Protein AF-A0A7U7G5N1-F1 (afdb_monomer_lite)

Foldseek 3Di:
DQQWDWDADPPQKTWTARPVVCWTWFQDPVVRDTDTHNDDDPRRIDRDADPLLVLLQVQFADQQFKWKAWPVVRDTFSGKDDDDPVVDDPQWIDRVPFIARNSVCSVQSSVSSPDDAQDWDWGWTHGPPPPDIIIMIMHTHDDDDD

Organism: NCBI:txid1510841

Secondary structure (DSSP, 8-state):
-PPEEEEE-GGG-EEEEETTTTEEEEEETTTTEEEEESS--GGGEE----HHHHHHHHHHHSTTTEEEEETTTTEE---EEEPPGGG--TTEEEETTEEEESGGGHHHHHHHHTPPTT-EEEEEEEBSSTT-EEEEEEEE-S----

Sequence (146 aa):
MPPFRICPQDGGLVALHNEKTGHYLSINPSNNKTAFSPVIADWELFCPLQYDVYVGLLVVTDPGMAEIFCENDEREVSGLYFLGPGDNKPFVASFDRKRIGFLENLSTFARIGRLKKGETAKFLFKGFISGKEYTMRITRLKEIAF

pLDDT: mean 89.13, std 8.74, range [54.81, 98.0]

Structure (mmCIF, N/CA/C/O backbone):
data_AF-A0A7U7G5N1-F1
#
_entry.id   AF-A0A7U7G5N1-F1
#
loop_
_atom_site.group_PDB
_atom_site.id
_atom_site.type_symbol
_atom_site.label_atom_id
_atom_site.label_alt_id
_atom_site.label_comp_id
_atom_site.label_asym_id
_atom_site.label_entity_id
_atom_site.label_seq_id
_atom_site.pdbx_PDB_ins_code
_atom_site.Cartn_x
_atom_site.Cartn_y
_atom_site.Cartn_z
_atom_site.occupancy
_atom_site.B_iso_or_equiv
_atom_site.auth_seq_id
_atom_site.auth_comp_id
_atom_site.auth_asym_id
_atom_site.auth_atom_id
_atom_site.pdbx_PDB_model_num
ATOM 1 N N . MET A 1 1 ? -3.110 2.382 -27.244 1.00 54.81 1 MET A N 1
ATOM 2 C CA . MET A 1 1 ? -1.774 2.125 -26.657 1.00 54.81 1 MET A CA 1
ATOM 3 C C . MET A 1 1 ? -1.130 0.958 -27.387 1.00 54.81 1 MET A C 1
ATOM 5 O O . MET A 1 1 ? -1.876 0.063 -27.776 1.00 54.81 1 MET A O 1
ATOM 9 N N . PRO A 1 2 ? 0.195 0.958 -27.624 1.00 55.97 2 PRO A N 1
ATOM 10 C CA . PRO A 1 2 ? 0.875 -0.250 -28.086 1.00 55.97 2 PRO A CA 1
ATOM 11 C C . PRO A 1 2 ? 0.639 -1.387 -27.075 1.00 55.97 2 PRO A C 1
ATOM 13 O O . PRO A 1 2 ? 0.514 -1.099 -25.882 1.00 55.97 2 PRO A O 1
ATOM 16 N N . PRO A 1 3 ? 0.532 -2.650 -27.522 1.00 80.38 3 PRO A N 1
ATOM 17 C CA . PRO A 1 3 ? 0.438 -3.766 -26.595 1.00 80.38 3 PRO A CA 1
ATOM 18 C C . PRO A 1 3 ? 1.741 -3.836 -25.793 1.00 80.38 3 PRO A C 1
ATOM 20 O O . PRO A 1 3 ? 2.826 -3.915 -26.367 1.00 80.38 3 PRO A O 1
ATOM 23 N N . PHE A 1 4 ? 1.626 -3.741 -24.471 1.00 88.56 4 PHE A N 1
ATOM 24 C CA . PHE A 1 4 ? 2.738 -3.988 -23.565 1.00 88.56 4 PHE A CA 1
ATOM 25 C C . PHE A 1 4 ? 2.760 -5.464 -23.204 1.00 88.56 4 PHE A C 1
ATOM 27 O O . PHE A 1 4 ? 1.733 -6.022 -22.809 1.00 88.56 4 PHE A O 1
ATOM 34 N N . ARG A 1 5 ? 3.937 -6.078 -23.281 1.00 92.81 5 ARG A N 1
ATOM 35 C CA . ARG A 1 5 ? 4.179 -7.374 -22.662 1.00 92.81 5 ARG A CA 1
ATOM 36 C C . ARG A 1 5 ? 4.546 -7.159 -21.198 1.00 92.81 5 ARG A C 1
ATOM 38 O O . ARG A 1 5 ? 5.423 -6.360 -20.879 1.00 92.81 5 ARG A O 1
ATOM 45 N N . ILE A 1 6 ? 3.872 -7.883 -20.311 1.00 93.62 6 ILE A N 1
ATOM 46 C CA . ILE A 1 6 ? 4.205 -7.920 -18.886 1.00 93.62 6 ILE A CA 1
ATOM 47 C C . ILE A 1 6 ? 5.350 -8.918 -18.710 1.00 93.62 6 ILE A C 1
ATOM 49 O O . ILE A 1 6 ? 5.194 -10.106 -19.002 1.00 93.62 6 ILE A O 1
ATOM 53 N N . CYS A 1 7 ? 6.500 -8.432 -18.255 1.00 93.31 7 CYS A N 1
ATOM 54 C CA . CYS A 1 7 ? 7.699 -9.231 -18.033 1.00 93.31 7 CYS A CA 1
ATOM 55 C C . CYS A 1 7 ? 7.901 -9.429 -16.524 1.00 93.31 7 CYS A C 1
ATOM 57 O O . CYS A 1 7 ? 8.230 -8.452 -15.850 1.00 93.31 7 CYS A O 1
ATOM 59 N N . PRO A 1 8 ? 7.721 -10.647 -15.980 1.00 92.94 8 PRO A N 1
ATOM 60 C CA . PRO A 1 8 ? 7.977 -10.932 -14.569 1.00 92.94 8 PRO A CA 1
ATOM 61 C C . PRO A 1 8 ? 9.421 -10.618 -14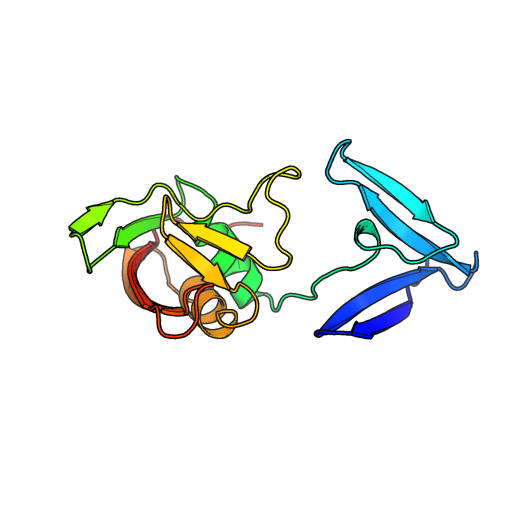.177 1.00 92.94 8 PRO A C 1
ATOM 63 O O . PRO A 1 8 ? 10.334 -10.850 -14.967 1.00 92.94 8 PRO A O 1
ATOM 66 N N . GLN A 1 9 ? 9.602 -10.100 -12.969 1.00 91.75 9 GLN A N 1
ATOM 67 C CA . GLN A 1 9 ? 10.884 -9.770 -12.348 1.00 91.75 9 GLN A CA 1
ATOM 68 C C . GLN A 1 9 ? 10.916 -10.340 -10.921 1.00 91.75 9 GLN A C 1
ATOM 70 O O . GLN A 1 9 ? 9.929 -10.904 -10.433 1.00 91.75 9 GLN A O 1
ATOM 75 N N . ASP A 1 10 ? 12.051 -10.196 -10.243 1.00 85.12 10 ASP A N 1
ATOM 76 C CA . ASP A 1 10 ? 12.214 -10.683 -8.875 1.00 85.12 10 ASP A CA 1
ATOM 77 C C . ASP A 1 10 ? 11.235 -10.013 -7.894 1.00 85.12 10 ASP A C 1
ATOM 79 O O . ASP A 1 10 ? 10.761 -8.892 -8.093 1.00 85.12 10 ASP A O 1
ATOM 83 N N . GLY A 1 11 ? 10.893 -10.728 -6.818 1.00 80.50 11 GLY A N 1
ATOM 84 C CA . GLY A 1 11 ? 10.025 -10.199 -5.757 1.00 80.50 11 GLY A CA 1
ATOM 85 C C . GLY A 1 11 ? 8.564 -9.966 -6.165 1.00 80.50 11 GLY A C 1
ATOM 86 O O . GLY A 1 11 ? 7.844 -9.267 -5.457 1.00 80.50 11 GLY A O 1
ATOM 87 N N . GLY A 1 12 ? 8.114 -10.536 -7.289 1.00 83.25 12 GLY A N 1
ATOM 88 C CA . GLY A 1 12 ? 6.745 -10.361 -7.793 1.00 83.25 12 GLY A CA 1
ATOM 89 C C . GLY A 1 12 ? 6.515 -9.033 -8.518 1.00 83.25 12 GLY A C 1
ATOM 90 O O . GLY A 1 12 ? 5.367 -8.673 -8.781 1.00 83.25 12 GLY A O 1
ATOM 91 N N . LEU A 1 13 ? 7.588 -8.307 -8.839 1.00 89.94 13 LEU A N 1
ATOM 92 C CA . LEU A 1 13 ? 7.539 -7.113 -9.672 1.00 89.94 13 LEU A CA 1
ATOM 93 C C . LEU A 1 13 ? 7.388 -7.478 -11.149 1.00 89.94 13 LEU A C 1
ATOM 95 O O . LEU A 1 13 ? 7.659 -8.603 -11.575 1.00 89.94 13 LEU A O 1
ATOM 99 N N . VAL A 1 14 ? 6.973 -6.502 -11.947 1.00 93.25 14 VAL A N 1
ATOM 100 C CA . VAL A 1 14 ? 6.883 -6.638 -13.399 1.00 93.25 14 VAL A CA 1
ATOM 101 C C . VAL A 1 14 ? 7.465 -5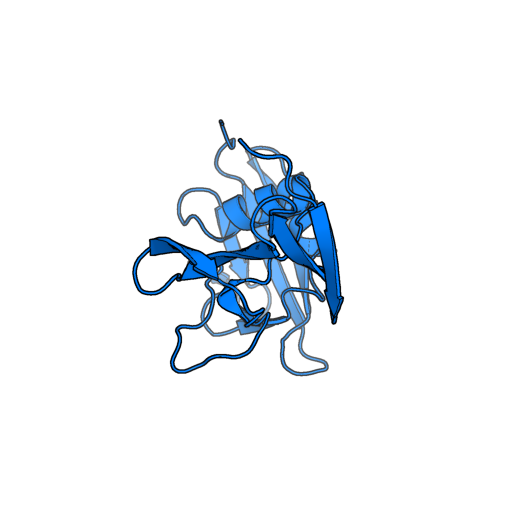.416 -14.093 1.00 93.25 14 VAL A C 1
ATOM 103 O O . VAL A 1 14 ? 7.309 -4.296 -13.618 1.00 93.25 14 VAL A O 1
ATOM 106 N N . ALA A 1 15 ? 8.083 -5.626 -15.249 1.00 94.38 15 ALA A N 1
ATOM 107 C CA . ALA A 1 15 ? 8.410 -4.561 -16.188 1.00 94.38 15 ALA A CA 1
ATOM 108 C C . ALA A 1 15 ? 7.396 -4.568 -17.342 1.00 94.38 15 ALA A C 1
ATOM 110 O O . ALA A 1 15 ? 6.903 -5.627 -17.745 1.00 94.38 15 ALA A O 1
ATOM 111 N N . LEU A 1 16 ? 7.082 -3.394 -17.888 1.00 93.94 16 LEU A N 1
ATOM 112 C CA . LEU A 1 16 ? 6.166 -3.256 -19.024 1.00 93.94 16 LEU A CA 1
ATOM 113 C C . LEU A 1 16 ? 6.969 -3.015 -20.301 1.00 93.94 16 LEU A C 1
ATOM 115 O O . LEU A 1 16 ? 7.475 -1.916 -20.523 1.00 93.94 16 LEU A O 1
ATOM 119 N N . HIS A 1 17 ? 7.103 -4.048 -21.133 1.00 94.12 17 HIS A N 1
ATOM 120 C CA . HIS A 1 17 ? 7.942 -4.039 -22.330 1.00 94.12 17 HIS A CA 1
ATOM 121 C C . HIS A 1 17 ? 7.142 -3.685 -23.584 1.00 94.12 17 HIS A C 1
ATOM 123 O O . HIS A 1 17 ? 6.112 -4.290 -23.882 1.00 94.12 17 HIS A O 1
ATOM 129 N N . ASN A 1 18 ? 7.621 -2.696 -24.330 1.00 92.50 18 ASN A N 1
ATOM 130 C CA . ASN A 1 18 ? 7.120 -2.350 -25.648 1.00 92.50 18 ASN A CA 1
ATOM 131 C C . ASN A 1 18 ? 7.854 -3.187 -26.698 1.00 92.50 18 ASN A C 1
ATOM 133 O O . ASN A 1 18 ? 8.977 -2.868 -27.091 1.00 92.50 18 ASN A O 1
ATOM 137 N N . GLU A 1 19 ? 7.190 -4.224 -27.201 1.00 89.56 19 GLU A N 1
ATOM 138 C CA . GLU A 1 19 ? 7.779 -5.165 -28.159 1.00 89.56 19 GLU A CA 1
ATOM 139 C C . GLU A 1 19 ? 8.169 -4.510 -29.495 1.00 89.56 19 GLU A C 1
ATOM 141 O O . GLU A 1 19 ? 9.050 -5.010 -30.187 1.00 89.56 19 GLU A O 1
ATOM 146 N N . LYS A 1 20 ? 7.564 -3.366 -29.856 1.00 89.44 20 LYS A N 1
ATOM 147 C CA . LYS A 1 20 ? 7.894 -2.657 -31.104 1.00 89.44 20 LYS A CA 1
ATOM 148 C C . LYS A 1 20 ? 9.226 -1.922 -31.032 1.00 89.44 20 LYS A C 1
ATOM 150 O O . LYS A 1 20 ? 9.914 -1.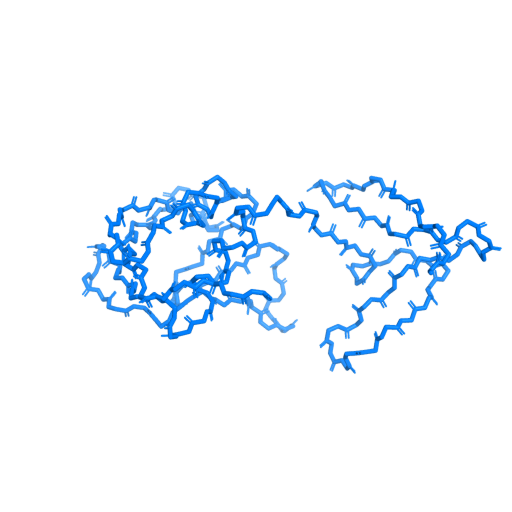822 -32.041 1.00 89.44 20 LYS A O 1
ATOM 155 N N . THR A 1 21 ? 9.548 -1.347 -29.875 1.00 90.44 21 THR A N 1
ATOM 156 C CA . THR A 1 21 ? 10.760 -0.528 -29.696 1.00 90.44 21 THR A CA 1
ATOM 157 C C . THR A 1 21 ? 11.843 -1.247 -28.906 1.00 90.44 21 THR A C 1
ATOM 159 O O . THR A 1 21 ? 12.971 -0.774 -28.863 1.00 90.44 21 THR A O 1
ATOM 162 N N . GLY A 1 22 ? 11.508 -2.352 -28.241 1.00 90.75 22 GLY A N 1
ATOM 163 C CA . GLY A 1 22 ? 12.402 -3.033 -27.314 1.00 90.75 22 GLY A CA 1
ATOM 164 C C . GLY A 1 22 ? 12.577 -2.311 -25.972 1.00 90.75 22 GLY A C 1
ATOM 165 O O . GLY A 1 22 ? 13.382 -2.759 -25.164 1.00 90.75 22 GLY A O 1
ATOM 166 N N . HIS A 1 23 ? 11.844 -1.221 -25.717 1.00 93.69 23 HIS A N 1
ATOM 167 C CA . HIS A 1 23 ? 12.000 -0.390 -24.515 1.00 93.69 23 HIS A CA 1
ATOM 168 C C . HIS A 1 23 ? 10.973 -0.723 -23.427 1.00 93.69 23 HIS A C 1
ATOM 170 O O . HIS A 1 23 ? 9.893 -1.232 -23.714 1.00 93.69 23 HIS A O 1
ATOM 176 N N . TYR A 1 24 ? 11.275 -0.356 -22.187 1.00 93.19 24 TYR A N 1
ATOM 177 C CA . TYR A 1 24 ? 10.416 -0.518 -21.016 1.00 93.19 24 TYR A CA 1
ATOM 178 C C . TYR A 1 24 ? 9.753 0.801 -20.623 1.00 93.19 24 TYR A C 1
ATOM 180 O O . TYR A 1 24 ? 10.342 1.869 -20.801 1.00 93.19 24 TYR A O 1
ATOM 188 N N . LEU A 1 25 ? 8.529 0.736 -20.092 1.00 92.19 25 LEU A N 1
ATOM 189 C CA . LEU A 1 25 ? 7.884 1.893 -19.474 1.00 92.19 25 LEU A CA 1
ATOM 190 C C . LEU A 1 25 ? 8.671 2.315 -18.230 1.00 92.19 25 LEU A C 1
ATOM 192 O O . LEU A 1 25 ? 8.899 1.499 -17.343 1.00 92.19 25 LEU A O 1
ATOM 196 N N . SER A 1 26 ? 9.026 3.592 -18.164 1.00 89.50 26 SER A N 1
ATOM 197 C CA . SER A 1 26 ? 9.722 4.215 -17.041 1.00 89.50 26 SER A CA 1
ATOM 198 C C . SER A 1 26 ? 8.838 5.293 -16.440 1.00 89.50 26 SER A C 1
ATOM 200 O O . SER A 1 26 ? 8.371 6.174 -17.170 1.00 89.50 26 SER A O 1
ATOM 202 N N . ILE A 1 27 ? 8.607 5.242 -15.129 1.00 84.75 27 ILE A N 1
ATOM 203 C CA . ILE A 1 27 ? 7.922 6.313 -14.402 1.00 84.75 27 ILE A CA 1
ATOM 204 C C . ILE A 1 27 ? 8.873 6.819 -13.331 1.00 84.75 27 ILE A C 1
ATOM 206 O O . ILE A 1 27 ? 9.102 6.155 -12.325 1.00 84.75 27 ILE A O 1
ATOM 210 N N . ASN A 1 28 ? 9.415 8.020 -13.535 1.00 77.44 28 ASN A N 1
ATOM 211 C CA . ASN A 1 28 ? 10.280 8.638 -12.542 1.00 77.44 28 ASN A CA 1
ATOM 212 C C . ASN A 1 28 ? 9.432 9.419 -11.518 1.00 77.44 28 ASN A C 1
ATOM 214 O O . ASN A 1 28 ? 8.905 10.489 -11.850 1.00 77.44 28 ASN A O 1
ATOM 218 N N . PRO A 1 29 ? 9.333 8.952 -10.260 1.00 69.69 29 PRO A N 1
ATOM 219 C CA . PRO A 1 29 ? 8.493 9.592 -9.252 1.00 69.69 29 PRO A CA 1
ATOM 220 C C . PRO A 1 29 ? 9.010 10.976 -8.827 1.00 69.69 29 PRO A C 1
ATOM 222 O O . PRO A 1 29 ? 8.237 11.776 -8.313 1.00 69.69 29 PRO A O 1
ATOM 225 N N . SER A 1 30 ? 10.289 11.300 -9.061 1.00 71.25 30 SER A N 1
ATOM 226 C CA . SER A 1 30 ? 10.867 12.597 -8.667 1.00 71.25 30 SER A CA 1
ATOM 227 C C . SER A 1 30 ? 10.429 13.770 -9.547 1.00 71.25 30 SER A C 1
ATOM 229 O O . SER A 1 30 ? 10.477 14.917 -9.113 1.00 71.25 30 SER A O 1
ATOM 231 N N . ASN A 1 31 ? 10.024 13.505 -10.790 1.00 74.88 31 ASN A N 1
ATOM 232 C CA . ASN A 1 31 ? 9.663 14.545 -11.757 1.00 74.88 31 ASN A CA 1
ATOM 233 C C . ASN A 1 31 ? 8.383 14.230 -12.544 1.00 74.88 31 ASN A C 1
ATOM 235 O O . ASN A 1 31 ? 8.042 14.965 -13.471 1.00 74.88 31 ASN A O 1
ATOM 239 N N . ASN A 1 32 ? 7.700 13.139 -12.186 1.00 71.00 32 ASN A N 1
ATOM 240 C CA . ASN A 1 32 ? 6.473 12.649 -12.802 1.00 71.00 32 ASN A CA 1
ATOM 241 C C . ASN A 1 32 ? 6.562 12.472 -14.332 1.00 71.00 32 ASN A C 1
ATOM 243 O O . ASN A 1 32 ? 5.552 12.525 -15.036 1.00 71.00 32 ASN A O 1
ATOM 247 N N . LYS A 1 33 ? 7.773 12.287 -14.878 1.00 79.31 33 LYS A N 1
ATOM 248 C CA . LYS A 1 33 ? 7.958 12.010 -16.303 1.00 79.31 33 LYS A CA 1
ATOM 249 C C . LYS A 1 33 ? 7.765 10.526 -16.554 1.00 79.31 33 LYS A C 1
ATOM 251 O O . LYS A 1 33 ? 8.437 9.687 -15.958 1.00 79.31 33 LYS A O 1
ATOM 256 N N . THR A 1 34 ? 6.872 10.235 -17.492 1.00 83.38 34 THR A N 1
ATOM 257 C CA . THR A 1 34 ? 6.736 8.908 -18.087 1.00 83.38 34 THR A CA 1
ATOM 258 C C . THR A 1 34 ? 7.557 8.871 -19.372 1.00 83.38 34 THR A C 1
ATOM 260 O O . THR A 1 34 ? 7.359 9.707 -20.255 1.00 83.38 34 THR A O 1
ATOM 263 N N . ALA A 1 35 ? 8.495 7.935 -19.469 1.00 88.12 35 ALA A N 1
ATOM 264 C CA . ALA A 1 35 ? 9.393 7.781 -20.609 1.00 88.12 35 ALA A CA 1
ATOM 265 C C . ALA A 1 35 ? 9.534 6.304 -21.004 1.00 88.12 35 ALA A C 1
ATOM 267 O O . ALA A 1 35 ? 8.931 5.418 -20.398 1.00 88.12 35 ALA A O 1
ATOM 268 N N . PHE A 1 36 ? 10.341 6.048 -22.035 1.00 89.25 36 PHE A N 1
ATOM 269 C CA . PHE A 1 36 ? 10.735 4.702 -22.433 1.00 89.25 36 PHE A CA 1
ATOM 270 C C . PHE A 1 36 ? 12.239 4.535 -22.261 1.00 89.25 36 PHE A C 1
ATOM 272 O O . PHE A 1 36 ? 13.007 5.337 -22.792 1.00 89.25 36 PHE A O 1
ATOM 279 N N . SER A 1 37 ? 12.642 3.496 -21.536 1.00 88.31 37 SER A N 1
ATOM 280 C CA . SER A 1 37 ? 14.043 3.190 -21.248 1.00 88.31 37 SER A CA 1
ATOM 281 C C . SER A 1 37 ? 14.483 1.920 -21.984 1.00 88.31 37 SER A C 1
ATOM 283 O O . SER A 1 37 ? 13.728 0.947 -22.012 1.00 88.31 37 SER A O 1
ATOM 285 N N . PRO A 1 38 ? 15.693 1.873 -22.567 1.00 90.25 38 PRO A N 1
ATOM 286 C CA . PRO A 1 38 ? 16.244 0.640 -23.125 1.00 90.25 38 PRO A CA 1
ATOM 287 C C . PRO A 1 38 ? 16.714 -0.352 -22.043 1.00 90.25 38 PRO A C 1
ATOM 289 O O . PRO A 1 38 ? 17.045 -1.489 -22.367 1.00 90.25 38 PRO A O 1
ATOM 292 N N . VAL A 1 39 ? 16.753 0.061 -20.771 1.00 87.81 39 VAL A N 1
ATOM 293 C CA . VAL A 1 39 ? 17.222 -0.741 -19.630 1.00 87.81 39 VAL A CA 1
ATOM 294 C C . VAL A 1 39 ? 16.169 -0.803 -18.524 1.00 87.81 39 VAL A C 1
ATOM 296 O O . VAL A 1 39 ? 15.350 0.107 -18.400 1.00 87.81 39 VAL A O 1
ATOM 299 N N . ILE A 1 40 ? 16.219 -1.861 -17.713 1.00 84.56 40 ILE A N 1
ATOM 300 C CA . ILE A 1 40 ? 15.407 -2.000 -16.500 1.00 84.56 40 ILE A CA 1
ATOM 301 C C . ILE A 1 40 ? 16.236 -1.513 -15.308 1.00 84.56 40 ILE A C 1
ATOM 303 O O . ILE A 1 40 ? 17.273 -2.102 -14.998 1.00 84.56 40 ILE A O 1
ATOM 307 N N . ALA A 1 41 ? 15.772 -0.461 -14.643 1.00 81.56 41 ALA A N 1
ATOM 308 C CA . ALA A 1 41 ? 16.163 -0.073 -13.294 1.00 81.56 41 ALA A CA 1
ATOM 309 C C . ALA A 1 41 ? 14.909 -0.041 -12.396 1.00 81.56 41 ALA A C 1
ATOM 311 O O . ALA A 1 41 ? 13.806 -0.377 -12.831 1.00 81.56 41 ALA A O 1
ATOM 312 N N . ASP A 1 42 ? 15.062 0.352 -11.130 1.00 78.69 42 ASP A N 1
ATOM 313 C CA . ASP A 1 42 ? 13.985 0.266 -10.133 1.00 78.69 42 ASP A CA 1
ATOM 314 C C . ASP A 1 42 ? 12.709 1.046 -10.518 1.00 78.69 42 ASP A C 1
ATOM 316 O O . ASP A 1 42 ? 11.606 0.630 -10.178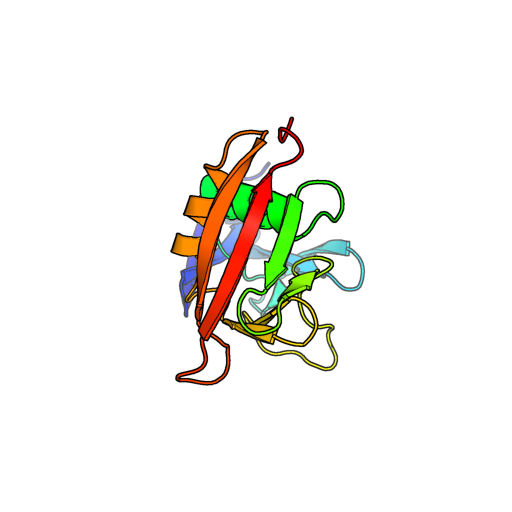 1.00 78.69 42 ASP A O 1
ATOM 320 N N . TRP A 1 43 ? 12.826 2.152 -11.263 1.00 79.81 43 TRP A N 1
ATOM 321 C CA . TRP A 1 43 ? 11.696 2.986 -11.726 1.00 79.81 43 TRP A CA 1
ATOM 322 C C . TRP A 1 43 ? 10.986 2.455 -12.987 1.00 79.81 43 TRP A C 1
ATOM 324 O O . TRP A 1 43 ? 9.983 3.026 -13.424 1.00 79.81 43 TRP A O 1
ATOM 334 N N . GLU A 1 44 ? 11.479 1.362 -13.571 1.00 88.44 44 GLU A N 1
ATOM 335 C CA . GLU A 1 44 ? 10.801 0.586 -14.619 1.00 88.44 44 GLU A CA 1
ATOM 336 C C . GLU A 1 44 ? 10.096 -0.660 -14.051 1.00 88.44 44 GLU A C 1
ATOM 338 O O . GLU A 1 44 ? 9.469 -1.420 -14.798 1.00 88.44 44 GLU A O 1
ATOM 343 N N . LEU A 1 45 ? 10.202 -0.880 -12.737 1.00 89.06 45 LEU A N 1
ATOM 344 C CA . LEU A 1 45 ? 9.585 -1.994 -12.034 1.00 89.06 45 LEU A CA 1
ATOM 345 C C . LEU A 1 45 ? 8.284 -1.559 -11.363 1.00 89.06 45 LEU A C 1
ATOM 347 O O . LEU A 1 45 ? 8.225 -0.606 -10.589 1.00 89.06 45 LEU A O 1
ATOM 351 N N . PHE A 1 46 ? 7.228 -2.318 -11.624 1.00 88.12 46 PHE A N 1
ATOM 352 C CA . PHE A 1 46 ? 5.895 -2.080 -11.094 1.00 88.12 46 PHE A CA 1
ATOM 353 C C . PHE A 1 46 ? 5.488 -3.226 -10.181 1.00 88.12 46 PHE A C 1
ATOM 355 O O . PHE A 1 46 ? 5.733 -4.394 -10.479 1.00 88.12 46 PHE A O 1
ATOM 362 N N . CYS A 1 47 ? 4.819 -2.895 -9.080 1.00 87.62 47 CYS A N 1
ATOM 363 C CA . CYS A 1 47 ? 4.172 -3.885 -8.234 1.00 87.62 47 CYS A CA 1
ATOM 364 C C . CYS A 1 47 ? 2.728 -4.074 -8.727 1.00 87.62 47 CYS A C 1
ATOM 366 O O . CYS A 1 47 ? 1.917 -3.158 -8.565 1.00 87.62 47 CYS A O 1
ATOM 368 N N . PRO A 1 48 ? 2.380 -5.210 -9.359 1.00 87.31 48 PRO A N 1
ATOM 369 C CA . PRO A 1 48 ? 1.009 -5.465 -9.769 1.00 87.31 48 PRO A CA 1
ATOM 370 C C . PRO A 1 48 ? 0.146 -5.699 -8.526 1.00 87.31 48 PRO A C 1
ATOM 372 O O . PRO A 1 48 ? 0.298 -6.695 -7.819 1.00 87.31 48 PRO A O 1
ATOM 375 N N . LEU A 1 49 ? -0.776 -4.777 -8.254 1.00 90.25 49 LEU A N 1
ATOM 376 C CA . LEU A 1 49 ? -1.679 -4.883 -7.114 1.00 90.25 49 LEU A CA 1
ATOM 377 C C . LEU A 1 49 ? -3.031 -5.440 -7.547 1.00 90.25 49 LEU A C 1
ATOM 379 O O . LEU A 1 49 ? -3.622 -5.000 -8.532 1.00 90.25 49 LEU A O 1
ATOM 383 N N . GLN A 1 50 ? -3.551 -6.383 -6.762 1.00 91.88 50 GLN A N 1
ATOM 384 C CA . GLN A 1 50 ? -4.963 -6.737 -6.848 1.00 91.88 50 GLN A CA 1
ATOM 385 C C . GLN A 1 50 ? -5.816 -5.519 -6.486 1.00 91.88 50 GLN A C 1
ATOM 387 O O . GLN A 1 50 ? -5.427 -4.714 -5.638 1.00 91.88 50 GLN A O 1
ATOM 392 N N . TYR A 1 51 ? -7.001 -5.421 -7.088 1.00 93.25 51 TYR A N 1
ATOM 393 C CA . TYR A 1 51 ? -7.904 -4.290 -6.883 1.00 93.25 51 TYR A CA 1
ATOM 394 C C . TYR A 1 51 ? -8.171 -4.013 -5.396 1.00 93.25 51 TYR A C 1
ATOM 396 O O . TYR A 1 51 ? -7.965 -2.894 -4.944 1.00 93.25 51 TYR A O 1
ATOM 404 N N . ASP A 1 52 ? -8.500 -5.036 -4.602 1.00 95.94 52 ASP A N 1
ATOM 405 C CA . ASP A 1 52 ? -8.749 -4.870 -3.163 1.00 95.94 52 ASP A CA 1
ATOM 406 C C . ASP A 1 52 ? -7.531 -4.325 -2.399 1.00 95.94 52 ASP A C 1
ATOM 408 O O . ASP A 1 52 ? -7.687 -3.562 -1.449 1.00 95.94 52 ASP A O 1
ATOM 412 N N . VAL A 1 53 ? -6.311 -4.697 -2.802 1.00 96.19 53 VAL A N 1
ATOM 413 C CA . VAL A 1 53 ? -5.076 -4.174 -2.193 1.00 96.19 53 VAL A CA 1
ATOM 414 C C . VAL A 1 53 ? -4.915 -2.697 -2.528 1.00 96.19 53 VAL A C 1
ATOM 416 O O . VAL A 1 53 ? -4.614 -1.899 -1.644 1.00 96.19 53 VAL A O 1
ATOM 419 N N . TYR A 1 54 ? -5.141 -2.331 -3.790 1.00 93.69 54 TYR A N 1
ATOM 420 C CA . TYR A 1 54 ? -5.099 -0.943 -4.238 1.00 93.69 54 TYR A CA 1
ATOM 421 C C . TYR A 1 54 ? -6.147 -0.079 -3.519 1.00 93.69 54 TYR A C 1
ATOM 423 O O . TYR A 1 54 ? -5.813 0.977 -2.989 1.00 93.69 54 TYR A O 1
ATOM 431 N N . VAL A 1 55 ? -7.386 -0.560 -3.411 1.00 95.62 55 VAL A N 1
ATOM 432 C CA . VAL A 1 55 ? -8.452 0.102 -2.642 1.00 95.62 55 VAL A CA 1
ATOM 433 C C . VAL A 1 55 ? -8.052 0.225 -1.171 1.00 95.62 55 VAL A C 1
ATOM 435 O O . VAL A 1 55 ? -8.199 1.291 -0.582 1.00 95.62 55 VAL A O 1
ATOM 438 N N . GLY A 1 56 ? -7.492 -0.832 -0.580 1.00 96.56 56 GLY A N 1
ATOM 439 C CA . GLY A 1 56 ? -6.997 -0.812 0.794 1.00 96.56 56 GLY A CA 1
ATOM 440 C C . GLY A 1 56 ? -5.908 0.227 1.030 1.00 96.56 56 GLY A C 1
ATOM 441 O O . GLY A 1 56 ? -5.942 0.908 2.051 1.00 96.56 56 GLY A O 1
ATOM 442 N N . LEU A 1 57 ? -4.982 0.387 0.079 1.00 95.06 57 LEU A N 1
ATOM 443 C CA . LEU A 1 57 ? -3.982 1.452 0.102 1.00 95.06 57 LEU A CA 1
ATOM 444 C C . LEU A 1 57 ? -4.640 2.829 0.088 1.00 95.06 57 LEU A C 1
ATOM 446 O O . LEU A 1 57 ? -4.364 3.614 0.987 1.00 95.06 57 LEU A O 1
ATOM 450 N N . LEU A 1 58 ? -5.545 3.091 -0.860 1.00 94.00 58 LEU A N 1
ATOM 451 C CA . LEU A 1 58 ? -6.254 4.373 -0.945 1.00 94.00 58 LEU A CA 1
ATOM 452 C C . LEU A 1 58 ? -6.957 4.729 0.371 1.00 94.00 58 LEU A C 1
ATOM 454 O O . LEU A 1 58 ? -6.872 5.870 0.819 1.00 94.00 58 LEU A O 1
ATOM 458 N N . VAL A 1 59 ? -7.599 3.745 1.012 1.00 95.69 59 VAL A N 1
ATOM 459 C CA . VAL A 1 59 ? -8.282 3.931 2.300 1.00 95.69 59 VAL A CA 1
ATOM 460 C C . VAL A 1 59 ? -7.326 4.410 3.394 1.00 95.69 59 VAL A C 1
ATOM 462 O O . VAL A 1 59 ? -7.722 5.241 4.203 1.00 95.69 59 VAL A O 1
ATOM 465 N N . VAL A 1 60 ? -6.090 3.904 3.441 1.00 95.44 60 VAL A N 1
ATOM 466 C CA . VAL A 1 60 ? -5.146 4.227 4.527 1.00 95.44 60 VAL A CA 1
ATOM 467 C C . VAL A 1 60 ? -4.161 5.343 4.199 1.00 95.44 60 VAL A C 1
ATOM 469 O O . VAL A 1 60 ? -3.531 5.862 5.116 1.00 95.44 60 VAL A O 1
ATOM 472 N N . THR A 1 61 ? -3.986 5.703 2.927 1.00 93.75 61 THR A N 1
ATOM 473 C CA . THR A 1 61 ? -3.074 6.782 2.512 1.00 93.75 61 THR A CA 1
ATOM 474 C C . THR A 1 61 ? -3.758 8.145 2.410 1.00 93.75 61 THR A C 1
ATOM 476 O O . THR A 1 61 ? -3.071 9.158 2.474 1.00 93.75 61 THR A O 1
ATOM 479 N N . ASP A 1 62 ? -5.083 8.192 2.231 1.00 90.94 62 ASP A N 1
ATOM 480 C CA . ASP A 1 62 ? -5.849 9.444 2.192 1.00 90.94 62 ASP A CA 1
ATOM 481 C C . ASP A 1 62 ? -6.404 9.781 3.596 1.00 90.94 62 ASP A C 1
ATOM 483 O O . ASP A 1 62 ? -7.272 9.053 4.094 1.00 90.94 62 ASP A O 1
ATOM 487 N N . PRO A 1 63 ? -5.971 10.895 4.226 1.00 83.06 63 PRO A N 1
ATOM 488 C CA . PRO A 1 63 ? -6.416 11.313 5.562 1.00 83.06 63 PRO A CA 1
ATOM 489 C C . PRO A 1 63 ? -7.931 11.532 5.703 1.00 83.06 63 PRO A C 1
ATOM 491 O O . PRO A 1 63 ? -8.440 11.643 6.813 1.00 83.06 63 PRO A O 1
ATOM 494 N N . GLY A 1 64 ? -8.673 11.634 4.598 1.00 89.94 64 GLY A N 1
ATOM 495 C CA . GLY A 1 64 ? -10.125 11.791 4.604 1.00 89.94 64 GLY A CA 1
ATOM 496 C C . GLY A 1 64 ? -10.911 10.498 4.385 1.00 89.94 64 GLY A C 1
ATOM 497 O O . GLY A 1 64 ? -12.145 10.563 4.351 1.00 89.94 64 GLY A O 1
ATOM 498 N N . MET A 1 65 ? -10.241 9.364 4.170 1.00 94.88 65 MET A N 1
ATOM 499 C CA . MET A 1 65 ? -10.881 8.093 3.814 1.00 94.88 65 MET A CA 1
ATOM 500 C C . MET A 1 65 ? -11.084 7.158 5.001 1.00 94.88 65 MET A C 1
ATOM 502 O O . MET A 1 65 ? -12.038 6.370 4.985 1.00 94.88 65 MET A O 1
ATOM 506 N N . ALA A 1 66 ? -10.241 7.257 6.026 1.00 96.12 66 ALA A N 1
ATOM 507 C CA . ALA A 1 66 ? -10.333 6.434 7.219 1.00 96.12 66 ALA A CA 1
ATOM 508 C C . ALA A 1 66 ? -9.876 7.167 8.481 1.00 96.12 66 ALA A C 1
ATOM 510 O O . ALA A 1 66 ? -8.972 7.993 8.433 1.00 96.12 66 ALA A O 1
ATOM 511 N N . GLU A 1 67 ? -10.452 6.778 9.615 1.00 96.25 67 GLU A N 1
ATOM 512 C CA . GLU A 1 67 ? -9.840 7.001 10.926 1.00 96.25 67 GLU A CA 1
ATOM 513 C C . GLU A 1 67 ? -9.004 5.777 11.285 1.00 96.25 67 GLU A C 1
ATOM 515 O O . GLU A 1 67 ? -9.469 4.637 11.146 1.00 96.25 67 GLU A O 1
ATOM 520 N N . ILE A 1 68 ? -7.781 6.000 11.761 1.00 96.19 68 ILE A N 1
ATOM 521 C CA . ILE A 1 68 ? -6.852 4.927 12.105 1.00 96.19 68 ILE A CA 1
ATOM 522 C C . ILE A 1 68 ? -6.317 5.165 13.512 1.00 96.19 68 ILE A C 1
ATOM 524 O O . ILE A 1 68 ? -5.705 6.189 13.800 1.00 96.19 68 ILE A O 1
ATOM 528 N N . PHE A 1 69 ? -6.499 4.178 14.383 1.00 95.88 69 PHE A N 1
ATOM 529 C CA . PHE A 1 69 ? -5.981 4.187 15.746 1.00 95.88 69 PHE A CA 1
ATOM 530 C C . PHE A 1 69 ? -5.039 3.013 15.943 1.00 95.88 69 PHE A C 1
ATOM 532 O O . PHE A 1 69 ? -5.382 1.870 15.638 1.00 95.88 69 PHE A O 1
ATOM 539 N N . CYS A 1 70 ? -3.858 3.274 16.487 1.00 93.50 70 CYS A N 1
ATOM 540 C CA . CYS A 1 70 ? -2.977 2.213 16.933 1.00 93.50 70 CYS A CA 1
ATOM 541 C C . CYS A 1 70 ? -3.406 1.751 18.325 1.00 93.50 70 CYS A C 1
ATOM 543 O O . CYS A 1 70 ? -3.418 2.530 19.271 1.00 93.50 70 CYS A O 1
ATOM 545 N N . GLU A 1 71 ? -3.737 0.471 18.460 1.00 88.12 71 GLU A N 1
ATOM 546 C CA . GLU A 1 71 ? -4.234 -0.093 19.721 1.00 88.12 71 GLU A CA 1
ATOM 547 C C . GLU A 1 71 ? -3.121 -0.231 20.767 1.00 88.12 71 GLU A C 1
ATOM 549 O O . GLU A 1 71 ? -3.380 -0.120 21.957 1.00 88.12 71 GLU A O 1
ATOM 554 N N . ASN A 1 72 ? -1.869 -0.428 20.340 1.00 80.12 72 ASN A N 1
ATOM 555 C CA . ASN A 1 72 ? -0.755 -0.643 21.269 1.00 80.12 72 ASN A CA 1
ATOM 556 C C . ASN A 1 72 ? -0.420 0.603 22.111 1.00 80.12 72 ASN A C 1
ATOM 558 O O . ASN A 1 72 ? 0.181 0.470 23.172 1.00 80.12 72 ASN A O 1
ATOM 562 N N . ASP A 1 73 ? -0.733 1.802 21.615 1.00 82.62 73 ASP A N 1
ATOM 563 C CA . ASP A 1 73 ? -0.427 3.082 22.267 1.00 82.62 73 ASP A CA 1
ATOM 564 C C . ASP A 1 73 ? -1.601 4.075 22.238 1.00 82.62 73 ASP A C 1
ATOM 566 O O . ASP A 1 73 ? -1.397 5.262 22.476 1.00 82.62 73 ASP A O 1
ATOM 570 N N . GLU A 1 74 ? -2.808 3.586 21.930 1.00 84.50 74 GLU A N 1
ATOM 571 C CA . GLU A 1 74 ? -4.084 4.325 21.851 1.00 84.50 74 GLU A CA 1
ATOM 572 C C . GLU A 1 74 ? -4.033 5.629 21.041 1.00 84.50 74 GLU A C 1
ATOM 574 O O . GLU A 1 74 ? -4.840 6.543 21.218 1.00 84.50 74 GLU A O 1
ATOM 579 N N . ARG A 1 75 ? -3.076 5.722 20.119 1.00 90.69 75 ARG A N 1
ATOM 580 C CA . ARG A 1 75 ? -2.793 6.949 19.389 1.00 90.69 75 ARG A CA 1
ATOM 581 C C . ARG A 1 75 ? -3.448 6.921 18.016 1.00 90.69 75 ARG A C 1
ATOM 583 O O . ARG A 1 75 ? -3.286 5.956 17.266 1.00 90.69 75 ARG A O 1
ATOM 590 N N . GLU A 1 76 ? -4.121 8.010 17.663 1.00 93.50 76 GLU A N 1
ATOM 591 C CA . GLU A 1 76 ? -4.531 8.269 16.284 1.00 93.50 76 GLU A CA 1
ATOM 592 C C . GLU A 1 76 ? -3.295 8.413 15.383 1.00 93.50 76 GLU A C 1
ATOM 594 O O . GLU A 1 76 ? -2.309 9.067 15.745 1.00 93.50 76 GLU A O 1
ATOM 599 N N . VAL A 1 77 ? -3.334 7.772 14.218 1.00 92.56 77 VAL A N 1
ATOM 600 C CA . VAL A 1 77 ? -2.287 7.885 13.200 1.00 92.56 77 VAL A CA 1
ATOM 601 C C . VAL A 1 77 ? -2.863 8.557 11.966 1.00 92.56 77 VAL A C 1
ATOM 603 O O . VAL A 1 77 ? -3.963 8.231 11.526 1.00 92.56 77 VAL A O 1
ATOM 606 N N . SER A 1 78 ? -2.096 9.472 11.379 1.00 90.31 78 SER A N 1
ATOM 607 C CA . SER A 1 78 ? -2.573 10.299 10.264 1.00 90.31 78 SER A CA 1
ATOM 608 C C . SER A 1 78 ? -2.809 9.515 8.969 1.00 90.31 78 SER A C 1
ATOM 610 O O . SER A 1 78 ? -3.501 9.995 8.077 1.00 90.31 78 SER A O 1
ATOM 612 N N . GLY A 1 79 ? -2.185 8.342 8.836 1.00 92.62 79 GLY A N 1
ATOM 613 C CA . GLY A 1 79 ? -2.262 7.505 7.644 1.00 92.62 79 GLY A CA 1
ATOM 614 C C . GLY A 1 79 ? -0.990 6.699 7.401 1.00 92.62 79 GLY A C 1
ATOM 615 O O . GLY A 1 79 ? -0.043 6.720 8.194 1.00 92.62 79 GLY A O 1
ATOM 616 N N . LEU A 1 80 ? -0.986 5.981 6.283 1.00 93.75 80 LEU A N 1
ATOM 617 C CA . LEU A 1 80 ? 0.172 5.289 5.738 1.00 93.75 80 LEU A CA 1
ATOM 618 C C . LEU A 1 80 ? 0.927 6.207 4.772 1.00 93.75 80 LEU A C 1
ATOM 620 O O . LEU A 1 80 ? 0.328 6.810 3.885 1.00 93.75 80 LEU A O 1
ATOM 624 N N . TYR A 1 81 ? 2.250 6.237 4.874 1.00 91.12 81 TYR A N 1
ATOM 625 C CA . TYR A 1 81 ? 3.114 6.915 3.911 1.00 91.12 81 TYR A CA 1
ATOM 626 C C . TYR A 1 81 ? 4.333 6.067 3.548 1.00 91.12 81 TYR A C 1
ATOM 628 O O . TYR A 1 81 ? 4.801 5.241 4.334 1.00 91.12 81 TYR A O 1
ATOM 636 N N . PHE A 1 82 ? 4.862 6.279 2.346 1.00 87.06 82 PHE A N 1
ATOM 637 C CA . PHE A 1 82 ? 6.119 5.677 1.909 1.00 87.06 82 PHE A CA 1
ATOM 638 C C . PHE A 1 82 ? 7.289 6.598 2.255 1.00 87.06 82 PHE A C 1
ATOM 640 O O . PHE A 1 82 ? 7.146 7.822 2.286 1.00 87.06 82 PHE A O 1
ATOM 647 N N . LEU A 1 83 ? 8.441 6.004 2.563 1.00 82.50 83 LEU A N 1
ATOM 648 C CA . LEU A 1 83 ? 9.634 6.765 2.925 1.00 82.50 83 LEU A CA 1
ATOM 649 C C . LEU A 1 83 ? 10.161 7.546 1.716 1.00 82.50 83 LEU A C 1
ATOM 651 O O . LEU A 1 83 ? 10.103 7.078 0.580 1.00 82.50 83 LEU A O 1
ATOM 655 N N . GLY A 1 84 ? 10.673 8.750 1.972 1.00 73.06 84 GLY A N 1
ATOM 656 C CA . GLY A 1 84 ? 11.256 9.585 0.929 1.00 73.06 84 GLY A CA 1
ATOM 657 C C . GLY A 1 84 ? 12.573 9.013 0.376 1.00 73.06 84 GLY A C 1
ATOM 658 O O . GLY A 1 84 ? 13.177 8.132 0.992 1.00 73.06 84 GLY A O 1
ATOM 659 N N . PRO A 1 85 ? 13.081 9.561 -0.743 1.00 65.75 85 PRO A N 1
ATOM 660 C CA . PRO A 1 85 ? 14.256 9.031 -1.445 1.00 65.75 85 PRO A CA 1
ATOM 661 C C . PRO A 1 85 ? 15.548 8.927 -0.614 1.00 65.75 85 PRO A C 1
ATOM 663 O O . PRO A 1 85 ? 16.414 8.126 -0.941 1.00 65.75 85 PRO A O 1
ATOM 666 N N . GLY A 1 86 ? 15.699 9.717 0.456 1.00 64.50 86 GLY A N 1
ATOM 667 C CA . GLY A 1 86 ? 16.871 9.665 1.346 1.00 64.50 86 GLY A CA 1
ATOM 668 C C . GLY A 1 86 ? 16.852 8.521 2.369 1.00 64.50 86 GLY A C 1
ATOM 669 O O . GLY A 1 86 ? 17.894 8.179 2.915 1.00 64.50 86 GLY A O 1
ATOM 670 N N . ASP A 1 87 ? 15.687 7.908 2.596 1.00 69.31 87 ASP A N 1
ATOM 671 C CA . ASP A 1 87 ? 15.455 6.813 3.551 1.00 69.31 87 ASP A CA 1
ATOM 672 C C . ASP A 1 87 ? 15.108 5.502 2.822 1.00 69.31 87 ASP A C 1
ATOM 674 O O . ASP A 1 87 ? 14.420 4.631 3.364 1.00 69.31 87 ASP A O 1
ATOM 678 N N . ASN A 1 88 ? 15.550 5.388 1.565 1.00 61.91 88 ASN A N 1
ATOM 679 C CA . ASN A 1 88 ? 15.032 4.431 0.599 1.00 61.91 88 ASN A CA 1
ATOM 680 C C . ASN A 1 88 ? 15.233 2.986 1.071 1.00 61.91 88 ASN A C 1
ATOM 682 O O . ASN A 1 88 ? 16.318 2.408 0.980 1.00 61.91 88 ASN A O 1
ATOM 686 N N . LYS A 1 89 ? 14.159 2.400 1.595 1.00 75.62 89 LYS A N 1
ATOM 687 C CA . LYS A 1 89 ? 14.052 0.969 1.833 1.00 75.62 89 LYS A CA 1
ATOM 688 C C . LYS A 1 89 ? 12.910 0.460 0.968 1.00 75.62 89 LYS A C 1
ATOM 690 O O . LYS A 1 89 ? 11.765 0.852 1.222 1.00 75.62 89 LYS A O 1
ATOM 695 N N . PRO A 1 90 ? 13.205 -0.376 -0.042 1.00 76.06 90 PRO A N 1
ATOM 696 C CA . PRO A 1 90 ? 12.180 -0.945 -0.899 1.00 76.06 90 PRO A CA 1
ATOM 697 C C . PRO A 1 90 ? 11.080 -1.576 -0.057 1.00 76.06 90 PRO A C 1
ATOM 699 O O . PRO A 1 90 ? 11.361 -2.232 0.947 1.00 76.06 90 PRO A O 1
ATOM 702 N N . PHE A 1 91 ? 9.832 -1.362 -0.468 1.00 82.69 91 PHE A N 1
ATOM 703 C CA . PHE A 1 91 ? 8.664 -1.958 0.177 1.00 82.69 91 PHE A CA 1
ATOM 704 C C . PHE A 1 91 ? 8.499 -1.607 1.659 1.00 82.69 91 PHE A C 1
ATOM 706 O O . PHE A 1 91 ? 7.845 -2.349 2.382 1.00 82.69 91 PHE A O 1
ATOM 713 N N . VAL A 1 92 ? 9.050 -0.491 2.138 1.00 90.31 92 VAL A N 1
ATOM 714 C CA . VAL A 1 92 ? 8.802 -0.030 3.508 1.00 90.31 92 VAL A CA 1
ATOM 715 C C . VAL A 1 92 ? 7.820 1.128 3.497 1.00 90.31 92 VAL A C 1
ATOM 717 O O . VAL A 1 92 ? 8.050 2.161 2.868 1.00 90.31 92 VAL A O 1
ATOM 720 N N . ALA A 1 93 ? 6.738 0.957 4.247 1.00 92.19 93 ALA A N 1
ATOM 721 C CA . ALA A 1 93 ? 5.756 1.997 4.509 1.00 92.19 93 ALA A CA 1
ATOM 722 C C . ALA A 1 93 ? 5.688 2.282 6.015 1.00 92.19 93 ALA A C 1
ATOM 724 O O . ALA A 1 93 ? 6.206 1.514 6.832 1.00 92.19 93 ALA A O 1
ATOM 725 N N . SER A 1 94 ? 5.083 3.398 6.401 1.00 92.69 94 SER A N 1
ATOM 726 C CA . SER A 1 94 ? 5.053 3.843 7.789 1.00 92.69 94 SER A CA 1
ATOM 727 C C . SER A 1 94 ? 3.684 4.382 8.176 1.00 92.69 94 SER A C 1
ATOM 729 O O . SER A 1 94 ? 3.110 5.195 7.460 1.00 92.69 94 SER A O 1
ATOM 731 N N . PHE A 1 95 ? 3.195 3.945 9.335 1.00 92.06 95 PHE A N 1
ATOM 732 C CA . PHE A 1 95 ? 2.095 4.578 10.062 1.00 92.06 95 PHE A CA 1
ATOM 733 C C . PHE A 1 95 ? 2.696 5.430 11.175 1.00 92.06 95 PHE A C 1
ATOM 735 O O . PHE A 1 95 ? 3.102 4.905 12.218 1.00 92.06 95 PHE A O 1
ATOM 742 N N . ASP A 1 96 ? 2.848 6.731 10.945 1.00 88.94 96 ASP A N 1
ATOM 743 C CA . ASP A 1 96 ? 3.682 7.601 11.783 1.00 88.94 96 ASP A CA 1
ATOM 744 C C . ASP A 1 96 ? 5.048 6.951 12.047 1.00 88.94 96 ASP A C 1
ATOM 746 O O . ASP A 1 96 ? 5.802 6.696 11.120 1.00 88.94 96 ASP A O 1
ATOM 750 N N . ARG A 1 97 ? 5.398 6.617 13.287 1.00 86.50 97 ARG A N 1
ATOM 751 C CA . ARG A 1 97 ? 6.714 6.046 13.626 1.00 86.50 97 ARG A CA 1
ATOM 752 C C . ARG A 1 97 ? 6.783 4.516 13.483 1.00 86.50 97 ARG A C 1
ATOM 754 O O . ARG A 1 97 ? 7.808 3.921 13.819 1.00 86.50 97 ARG A O 1
ATOM 761 N N . LYS A 1 98 ? 5.712 3.866 13.019 1.00 91.00 98 LYS A N 1
ATOM 762 C CA . LYS A 1 98 ? 5.576 2.403 12.947 1.00 91.00 98 LYS A CA 1
ATOM 763 C C . LYS A 1 98 ? 5.828 1.926 11.520 1.00 91.00 98 LYS A C 1
ATOM 765 O O . LYS A 1 98 ? 4.934 1.945 10.679 1.00 91.00 98 LYS A O 1
ATOM 770 N N . ARG A 1 99 ? 7.070 1.510 11.260 1.00 93.00 99 ARG A N 1
ATOM 771 C CA . ARG A 1 99 ? 7.512 1.017 9.9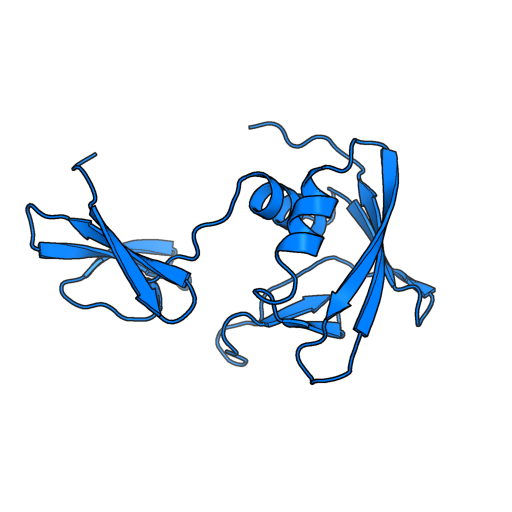47 1.00 93.00 99 ARG A CA 1
ATOM 772 C C . ARG A 1 99 ? 7.052 -0.421 9.723 1.00 93.00 99 ARG A C 1
ATOM 774 O O . ARG A 1 99 ? 7.344 -1.290 10.546 1.00 93.00 99 ARG A O 1
ATOM 781 N N . ILE A 1 100 ? 6.407 -0.673 8.593 1.00 94.50 100 ILE A N 1
ATOM 782 C CA . ILE A 1 100 ? 5.870 -1.972 8.177 1.00 94.50 100 ILE A CA 1
ATOM 783 C C . ILE A 1 100 ? 6.497 -2.416 6.854 1.00 94.50 100 ILE A C 1
ATOM 785 O O . ILE A 1 100 ? 6.896 -1.579 6.041 1.00 94.50 100 ILE A O 1
ATOM 789 N N . GLY A 1 101 ? 6.577 -3.728 6.641 1.00 92.88 101 GLY A N 1
ATOM 790 C CA . GLY A 1 101 ? 6.903 -4.294 5.331 1.00 92.88 101 GLY A CA 1
ATOM 791 C C . GLY A 1 101 ? 5.652 -4.340 4.449 1.00 92.88 101 GLY A C 1
ATOM 792 O O . GLY A 1 101 ? 4.610 -4.834 4.868 1.00 92.88 101 GLY A O 1
ATOM 793 N N . PHE A 1 102 ? 5.689 -3.760 3.257 1.00 91.06 102 PHE A N 1
ATOM 794 C CA . PHE A 1 102 ? 4.521 -3.632 2.387 1.00 91.06 102 PHE A CA 1
ATOM 795 C C . PHE A 1 102 ? 4.088 -4.991 1.823 1.00 91.06 102 PHE A C 1
ATOM 797 O O . PHE A 1 102 ? 2.909 -5.342 1.898 1.00 91.06 102 PHE A O 1
ATOM 804 N N . LEU A 1 103 ? 5.041 -5.781 1.319 1.00 89.56 103 LEU A N 1
ATOM 805 C CA . LEU A 1 103 ? 4.757 -7.070 0.680 1.00 89.56 103 LEU A CA 1
ATOM 806 C C . LEU A 1 103 ? 4.217 -8.104 1.680 1.00 89.56 103 LEU A C 1
ATOM 808 O O . LEU A 1 103 ? 3.314 -8.876 1.361 1.00 89.56 103 LEU A O 1
ATOM 812 N N . GLU A 1 104 ? 4.695 -8.080 2.921 1.00 91.94 104 GLU A N 1
ATOM 813 C CA . GLU A 1 104 ? 4.251 -8.975 3.992 1.00 91.94 104 GLU A CA 1
ATOM 814 C C . GLU A 1 104 ? 2.820 -8.684 4.465 1.00 91.94 104 GLU A C 1
ATOM 816 O O . GLU A 1 104 ? 2.220 -9.514 5.153 1.00 91.94 104 GLU A O 1
ATOM 821 N N . ASN A 1 105 ? 2.273 -7.519 4.104 1.00 95.38 105 ASN A N 1
ATOM 822 C CA . ASN A 1 105 ? 0.975 -7.031 4.559 1.00 95.38 105 ASN A CA 1
ATOM 823 C C . ASN A 1 105 ? -0.066 -6.895 3.432 1.00 95.38 105 ASN A C 1
ATOM 825 O O . ASN A 1 105 ? -1.145 -6.353 3.671 1.00 9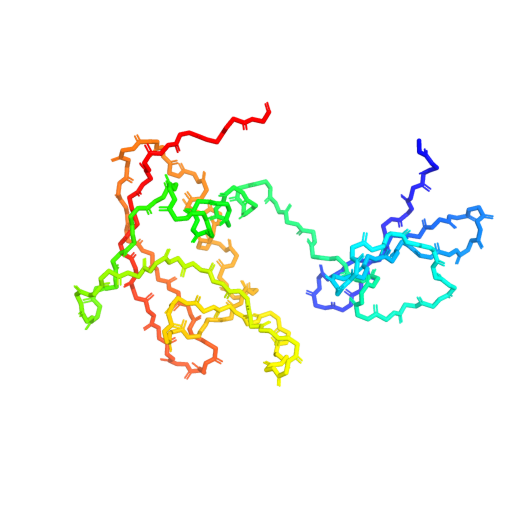5.38 105 ASN A O 1
ATOM 829 N N . LEU A 1 106 ? 0.191 -7.424 2.227 1.00 94.25 106 LEU A N 1
ATOM 830 C CA . LEU A 1 106 ? -0.755 -7.356 1.097 1.00 94.25 106 LEU A CA 1
ATOM 831 C C . LEU A 1 106 ? -2.145 -7.912 1.446 1.00 94.25 106 LEU A C 1
ATOM 833 O O . LEU A 1 106 ? -3.160 -7.310 1.101 1.00 94.25 106 LEU A O 1
ATOM 837 N N . SER A 1 107 ? -2.216 -9.024 2.182 1.00 95.81 107 SER A N 1
ATOM 838 C CA . SER A 1 107 ? -3.495 -9.600 2.621 1.00 95.81 107 SER A CA 1
ATOM 839 C C . SER A 1 107 ? -4.237 -8.696 3.611 1.00 95.81 107 SER A C 1
ATOM 841 O O . SER A 1 107 ? -5.465 -8.608 3.562 1.00 95.81 107 SER A O 1
ATOM 843 N N . THR A 1 108 ? -3.509 -7.985 4.476 1.00 97.69 108 THR A N 1
ATOM 844 C CA . THR A 1 108 ? -4.070 -6.986 5.390 1.00 97.69 108 THR A CA 1
ATOM 845 C C . THR A 1 108 ? -4.651 -5.811 4.606 1.00 97.69 108 THR A C 1
ATOM 847 O O . THR A 1 108 ? -5.807 -5.459 4.834 1.00 97.69 108 THR A O 1
ATOM 850 N N . PHE A 1 109 ? -3.924 -5.274 3.620 1.00 97.50 109 PHE A N 1
ATOM 851 C CA . PHE A 1 109 ? -4.442 -4.220 2.739 1.00 97.50 109 PHE A CA 1
ATOM 852 C C . PHE A 1 109 ? -5.685 -4.666 1.965 1.00 97.50 109 PHE A C 1
ATOM 854 O O . PHE A 1 109 ? -6.682 -3.952 1.967 1.00 97.50 109 PHE A O 1
ATOM 861 N N . ALA A 1 110 ? -5.689 -5.873 1.391 1.00 97.44 110 ALA A N 1
ATOM 862 C CA . ALA A 1 110 ? -6.870 -6.401 0.705 1.00 97.44 110 ALA A CA 1
ATOM 863 C C . ALA A 1 110 ? -8.102 -6.465 1.623 1.00 97.44 110 ALA A C 1
ATOM 865 O O . ALA A 1 110 ? -9.211 -6.130 1.214 1.00 97.44 110 ALA A O 1
ATOM 866 N N . ARG A 1 111 ? -7.925 -6.873 2.887 1.00 98.00 111 ARG A N 1
ATOM 867 C CA . ARG A 1 111 ? -9.025 -6.895 3.863 1.00 98.00 111 ARG A CA 1
ATOM 868 C C . ARG A 1 111 ? -9.524 -5.491 4.206 1.00 98.00 111 ARG A C 1
ATOM 870 O O . ARG A 1 111 ? -10.725 -5.331 4.387 1.00 98.00 111 ARG A O 1
ATOM 877 N N . ILE A 1 112 ? -8.638 -4.498 4.269 1.00 97.69 112 ILE A N 1
ATOM 878 C CA . ILE A 1 112 ? -9.025 -3.093 4.470 1.00 97.69 112 ILE A CA 1
ATOM 879 C C . ILE A 1 112 ? -9.829 -2.585 3.273 1.00 97.69 112 ILE A C 1
ATOM 881 O O . ILE A 1 112 ? -10.873 -1.969 3.466 1.00 97.69 112 ILE A O 1
ATOM 885 N N . GLY A 1 113 ? -9.405 -2.894 2.044 1.00 96.75 113 GLY A N 1
ATOM 886 C CA . GLY A 1 113 ? -10.117 -2.477 0.832 1.00 96.75 113 GLY A CA 1
ATOM 887 C C . GLY A 1 113 ? -11.549 -3.011 0.734 1.00 96.75 113 GLY A C 1
ATOM 888 O O . GLY A 1 113 ? -12.395 -2.398 0.086 1.00 96.75 113 GLY A O 1
ATOM 889 N N . ARG A 1 114 ? -11.842 -4.116 1.429 1.00 96.56 114 ARG A N 1
ATOM 890 C CA . ARG A 1 114 ? -13.179 -4.725 1.509 1.00 96.56 114 ARG A CA 1
ATOM 891 C C . ARG A 1 114 ? -14.077 -4.142 2.597 1.00 96.56 114 ARG A C 1
ATOM 893 O O . ARG A 1 114 ? -15.251 -4.503 2.628 1.00 96.56 114 ARG A O 1
ATOM 900 N N . LEU A 1 115 ? -13.559 -3.280 3.477 1.00 97.19 115 LEU A N 1
ATOM 901 C CA . LEU A 1 115 ? -14.400 -2.576 4.446 1.00 97.19 115 LEU A CA 1
ATOM 902 C C . LEU A 1 115 ? -15.418 -1.718 3.713 1.00 97.19 115 LEU A C 1
ATOM 904 O O . LEU A 1 115 ? -15.065 -1.016 2.768 1.00 97.19 115 LEU A O 1
ATOM 908 N N . LYS A 1 116 ? -16.659 -1.714 4.175 1.00 95.88 116 LYS A N 1
ATOM 909 C CA . LYS A 1 116 ? -17.684 -0.780 3.696 1.00 95.88 116 LYS A CA 1
ATOM 910 C C . LYS A 1 116 ? -17.620 0.525 4.474 1.00 95.88 116 LYS A C 1
ATOM 912 O O . LYS A 1 116 ? -17.070 0.579 5.575 1.00 95.88 116 LYS A O 1
ATOM 917 N N . LYS A 1 117 ? -18.200 1.595 3.927 1.00 96.31 117 LYS A N 1
ATOM 918 C CA . LYS A 1 117 ? -18.369 2.846 4.674 1.00 96.31 117 LYS A CA 1
ATOM 919 C C . LYS A 1 117 ? -19.042 2.592 6.033 1.00 96.31 117 LYS A C 1
ATOM 921 O O . LYS A 1 117 ? -20.102 1.978 6.104 1.00 96.31 117 LYS A O 1
ATOM 926 N N . GLY A 1 118 ? -18.438 3.121 7.093 1.00 96.81 118 GLY A N 1
ATOM 927 C CA . GLY A 1 118 ? -18.882 3.002 8.480 1.00 96.81 118 GLY A CA 1
ATOM 928 C C . GLY A 1 118 ? -18.410 1.731 9.188 1.00 96.81 118 GLY A C 1
ATOM 929 O O . GLY A 1 118 ? -18.559 1.643 10.403 1.00 96.81 118 GLY A O 1
ATOM 930 N N . GLU A 1 119 ? -17.830 0.759 8.477 1.00 97.62 119 GLU A N 1
ATOM 931 C CA . GLU A 1 119 ? -17.285 -0.437 9.116 1.00 97.62 119 GLU A CA 1
ATOM 932 C C . GLU A 1 119 ? -15.945 -0.143 9.794 1.00 97.62 119 GLU A C 1
ATOM 934 O O . GLU A 1 119 ? -15.068 0.531 9.242 1.00 97.62 119 GLU A O 1
ATOM 939 N N . THR A 1 120 ? -15.787 -0.721 10.985 1.00 97.44 120 THR A N 1
ATOM 940 C CA . THR A 1 120 ? -14.556 -0.703 11.771 1.00 97.44 120 THR A CA 1
ATOM 941 C C . THR A 1 120 ? -14.044 -2.123 11.948 1.00 97.44 120 THR A C 1
ATOM 943 O O . THR A 1 120 ? -14.794 -3.016 12.345 1.00 97.44 120 THR A O 1
ATOM 946 N N . ALA A 1 121 ? -12.750 -2.337 11.731 1.00 97.88 121 ALA A N 1
ATOM 947 C CA . ALA A 1 121 ? -12.112 -3.614 12.031 1.00 97.88 121 ALA A CA 1
ATOM 948 C C . ALA A 1 121 ? -10.679 -3.432 12.537 1.00 97.88 121 ALA A C 1
ATOM 950 O O . ALA A 1 121 ? -10.063 -2.378 12.366 1.00 97.88 121 ALA A O 1
ATOM 951 N N . LYS A 1 122 ? -10.157 -4.483 13.178 1.00 97.25 122 LYS A N 1
ATOM 952 C CA . LYS A 1 122 ? -8.764 -4.554 13.622 1.00 97.25 122 LYS A CA 1
ATOM 953 C C . LYS A 1 122 ? -7.913 -5.310 12.610 1.00 97.25 122 LYS A C 1
ATOM 955 O O . LYS A 1 122 ? -8.307 -6.358 12.088 1.00 97.25 122 LYS A O 1
ATOM 960 N N . PHE A 1 123 ? -6.722 -4.782 12.385 1.00 97.12 123 PHE A N 1
ATOM 961 C CA . PHE A 1 123 ? -5.766 -5.261 11.406 1.00 97.12 123 PHE A CA 1
ATOM 962 C C . PHE A 1 123 ? -4.397 -5.378 12.051 1.00 97.12 123 PHE A C 1
ATOM 964 O O . PHE A 1 123 ? -3.933 -4.450 12.707 1.00 97.12 123 PHE A O 1
ATOM 971 N N . LEU A 1 124 ? -3.760 -6.527 11.849 1.00 96.56 124 LEU A N 1
ATOM 972 C CA . LEU A 1 124 ? -2.397 -6.765 12.289 1.00 96.56 124 LEU A CA 1
ATOM 973 C C . LEU A 1 124 ? -1.453 -6.471 11.129 1.00 96.56 124 LEU A C 1
ATOM 975 O O . LEU A 1 124 ? -1.590 -7.055 10.049 1.00 96.56 124 LEU A O 1
ATOM 979 N N . PHE A 1 125 ? -0.503 -5.576 11.367 1.00 96.25 125 PHE A N 1
ATOM 980 C CA . PHE A 1 125 ? 0.564 -5.272 10.433 1.00 96.25 125 PHE A CA 1
ATOM 981 C C . PHE A 1 125 ? 1.892 -5.821 10.933 1.00 96.25 125 PHE A C 1
ATOM 983 O O . PHE A 1 125 ? 2.336 -5.485 12.033 1.00 96.25 125 PHE A O 1
ATOM 990 N N . LYS A 1 126 ? 2.561 -6.607 10.091 1.00 95.88 126 LYS A N 1
ATOM 991 C CA . LYS A 1 126 ? 3.940 -7.039 10.318 1.00 95.88 126 LYS A CA 1
ATOM 992 C C . LYS A 1 126 ? 4.887 -5.855 10.148 1.00 95.88 126 LYS A C 1
ATOM 994 O O . LYS A 1 126 ? 4.890 -5.187 9.111 1.00 95.88 126 LYS A O 1
ATOM 999 N N . GLY A 1 127 ? 5.670 -5.583 11.180 1.00 94.12 127 GLY A N 1
ATOM 1000 C CA . GLY A 1 127 ? 6.678 -4.538 11.185 1.00 94.12 127 GLY A CA 1
ATOM 1001 C C . GLY A 1 127 ? 7.832 -4.855 10.239 1.00 94.12 127 GLY A C 1
ATOM 1002 O O . GLY A 1 127 ? 8.139 -6.011 9.971 1.00 94.12 127 GLY A O 1
ATOM 1003 N N . PHE A 1 128 ? 8.505 -3.808 9.763 1.00 91.00 128 PHE A N 1
ATOM 1004 C CA . PHE A 1 128 ? 9.721 -3.943 8.954 1.00 91.00 128 PHE A CA 1
ATOM 1005 C C . PHE A 1 128 ? 10.859 -4.625 9.736 1.00 91.00 128 PHE A C 1
ATOM 1007 O O . PHE A 1 128 ? 11.689 -5.332 9.175 1.00 91.00 128 PHE A O 1
ATOM 1014 N N . ILE A 1 129 ? 10.910 -4.404 11.053 1.00 88.50 129 ILE A N 1
ATOM 1015 C CA . ILE A 1 129 ? 11.824 -5.126 11.941 1.00 88.50 129 ILE A CA 1
ATOM 1016 C C . ILE A 1 129 ? 11.160 -6.451 12.312 1.00 88.50 129 ILE A C 1
ATOM 1018 O O . ILE A 1 129 ? 10.053 -6.446 12.851 1.00 88.50 129 ILE A O 1
ATOM 1022 N N . SER A 1 130 ? 11.865 -7.557 12.065 1.00 85.88 130 SER A N 1
ATOM 1023 C CA . SER A 1 130 ? 11.391 -8.910 12.370 1.00 85.88 130 SER A CA 1
ATOM 1024 C C . SER A 1 130 ? 10.862 -9.029 13.804 1.00 85.88 130 SER A C 1
ATOM 1026 O O . SER A 1 130 ? 11.469 -8.517 14.747 1.00 85.88 130 SER A O 1
ATOM 1028 N N . GLY A 1 131 ? 9.708 -9.681 13.955 1.00 86.62 131 GLY A N 1
ATOM 1029 C CA . GLY A 1 131 ? 9.036 -9.896 15.239 1.00 86.62 131 GLY A CA 1
ATOM 1030 C C . GLY A 1 131 ? 8.267 -8.692 15.793 1.00 86.62 131 GLY A C 1
ATOM 1031 O O . GLY A 1 131 ? 7.603 -8.835 16.816 1.00 86.62 131 GLY A O 1
ATOM 1032 N N . LYS A 1 132 ? 8.313 -7.514 15.153 1.00 91.44 132 LYS A N 1
ATOM 1033 C CA . LYS A 1 132 ? 7.429 -6.399 15.523 1.00 91.44 132 LYS A CA 1
ATOM 1034 C C . LYS A 1 132 ? 6.088 -6.528 14.823 1.00 91.44 132 LYS A C 1
ATOM 1036 O O . LYS A 1 132 ? 6.039 -6.783 13.625 1.00 91.44 132 LYS A O 1
ATOM 1041 N N . GLU A 1 133 ? 5.016 -6.256 15.553 1.00 94.50 133 GLU A N 1
ATOM 1042 C CA . GLU A 1 133 ? 3.663 -6.221 15.011 1.00 94.50 133 GLU A CA 1
ATOM 1043 C C . GLU A 1 133 ? 2.903 -5.007 15.547 1.00 94.50 133 GLU A C 1
ATOM 1045 O O . GLU A 1 133 ? 3.113 -4.561 16.680 1.00 94.50 133 GLU A O 1
ATOM 1050 N N . TYR A 1 134 ? 2.027 -4.457 14.713 1.00 93.94 134 TYR A N 1
ATOM 1051 C CA . TYR A 1 134 ? 1.233 -3.280 15.037 1.00 93.94 134 TYR A CA 1
ATOM 1052 C C . TYR A 1 134 ? -0.235 -3.568 14.762 1.00 93.94 134 TYR A C 1
ATOM 1054 O O . TYR A 1 134 ? -0.612 -3.850 13.624 1.00 93.94 134 TYR A O 1
ATOM 1062 N N . THR A 1 135 ? -1.062 -3.480 15.800 1.00 95.88 135 THR A N 1
ATOM 1063 C CA . THR A 1 135 ? -2.510 -3.619 15.655 1.00 95.88 135 THR A CA 1
ATOM 1064 C C . THR A 1 135 ? -3.121 -2.246 15.423 1.00 95.88 135 THR A C 1
ATOM 1066 O O . THR A 1 135 ? -3.029 -1.369 16.282 1.00 95.88 135 THR A O 1
ATOM 1069 N N . MET A 1 136 ? -3.758 -2.074 14.268 1.00 96.12 136 MET A N 1
ATOM 1070 C CA . MET A 1 136 ? -4.493 -0.863 13.914 1.00 96.12 136 MET A CA 1
ATOM 1071 C C . MET A 1 136 ? -5.987 -1.151 13.904 1.00 96.12 136 MET A C 1
ATOM 1073 O O . MET A 1 136 ? -6.431 -2.139 13.315 1.00 96.12 136 MET A O 1
ATOM 1077 N N . ARG A 1 137 ? -6.773 -0.272 14.513 1.00 96.81 137 ARG A N 1
ATOM 1078 C CA . ARG A 1 137 ? -8.219 -0.197 14.323 1.00 96.81 137 ARG A CA 1
ATOM 1079 C C . ARG A 1 137 ? -8.496 0.839 13.244 1.00 96.81 137 ARG A C 1
ATOM 1081 O O . ARG A 1 137 ? -8.101 1.990 13.394 1.00 96.81 137 ARG A O 1
ATOM 1088 N N . ILE A 1 138 ? -9.144 0.413 12.165 1.00 97.19 138 ILE A N 1
ATOM 1089 C CA . ILE A 1 138 ? -9.424 1.251 10.995 1.00 97.19 138 ILE A CA 1
ATOM 1090 C C . ILE A 1 138 ? -10.932 1.325 10.809 1.00 97.19 138 ILE A C 1
ATOM 1092 O O . ILE A 1 138 ? -11.586 0.280 10.755 1.00 97.19 138 ILE A O 1
ATOM 1096 N N . THR A 1 139 ? -11.455 2.542 10.684 1.00 97.31 139 THR A N 1
ATOM 1097 C CA . THR A 1 139 ? -12.852 2.830 10.341 1.00 97.31 139 THR A CA 1
ATOM 1098 C C . THR A 1 139 ? -12.900 3.501 8.976 1.00 97.31 139 THR A C 1
ATOM 1100 O O . THR A 1 139 ? -12.297 4.557 8.802 1.00 97.31 139 THR A O 1
ATOM 1103 N N . ARG A 1 140 ? -13.630 2.938 8.006 1.00 97.00 140 ARG A N 1
ATOM 1104 C CA . ARG A 1 140 ? -13.777 3.558 6.677 1.00 97.00 140 ARG A CA 1
ATOM 1105 C C . ARG A 1 140 ? -14.838 4.659 6.711 1.00 97.00 140 ARG A C 1
ATOM 1107 O O . ARG A 1 140 ? -15.986 4.401 7.055 1.00 97.00 140 ARG A O 1
ATOM 1114 N N . LEU A 1 141 ? -14.493 5.872 6.290 1.00 96.56 141 LEU A N 1
ATOM 1115 C CA . LEU A 1 141 ? -15.383 7.039 6.365 1.00 96.56 141 LEU A CA 1
ATOM 1116 C C . LEU A 1 141 ? -16.154 7.301 5.067 1.00 96.56 141 LEU A C 1
ATOM 1118 O O . LEU A 1 141 ? -17.271 7.828 5.090 1.00 96.56 141 LEU A O 1
ATOM 1122 N N . LYS A 1 142 ? -15.563 6.949 3.922 1.00 94.44 142 LYS A N 1
ATOM 1123 C CA . LYS A 1 142 ? -16.089 7.272 2.589 1.00 94.44 142 LYS A CA 1
ATOM 1124 C C . LYS A 1 142 ? -16.002 6.081 1.641 1.00 94.44 142 LYS A C 1
ATOM 1126 O O . LYS A 1 142 ? -15.154 5.199 1.786 1.00 94.44 142 LYS A O 1
ATOM 1131 N N . GLU A 1 143 ? -16.879 6.082 0.645 1.00 90.94 143 GLU A N 1
ATOM 1132 C CA . GLU A 1 143 ? -16.756 5.196 -0.511 1.00 90.94 143 GLU A CA 1
ATOM 1133 C C . GLU A 1 143 ? -15.665 5.712 -1.455 1.00 90.94 143 GLU A C 1
ATOM 1135 O O . GLU A 1 143 ? -15.408 6.913 -1.512 1.00 90.94 143 GLU A O 1
ATOM 1140 N N . ILE A 1 144 ? -15.019 4.800 -2.183 1.00 85.62 144 ILE A N 1
ATOM 1141 C CA . ILE A 1 144 ? -14.071 5.161 -3.243 1.00 85.62 144 ILE A CA 1
ATOM 1142 C C . ILE A 1 144 ? -14.868 5.127 -4.543 1.00 85.62 144 ILE A C 1
ATOM 1144 O O . ILE A 1 144 ? -15.348 4.065 -4.934 1.00 85.62 144 ILE A O 1
ATOM 1148 N N . ALA A 1 145 ? -15.043 6.289 -5.167 1.00 74.31 145 ALA A N 1
ATOM 1149 C CA . ALA A 1 145 ? -15.645 6.420 -6.488 1.00 74.31 145 ALA A CA 1
ATOM 1150 C C . ALA A 1 145 ? -14.531 6.630 -7.523 1.00 74.31 145 ALA A C 1
ATOM 1152 O O . ALA A 1 145 ? -13.593 7.384 -7.255 1.00 74.31 145 ALA A O 1
ATOM 1153 N N . PHE A 1 146 ? -14.638 5.951 -8.665 1.00 65.25 146 PHE A N 1
ATOM 1154 C CA . PHE A 1 146 ? -13.718 6.048 -9.801 1.00 65.25 146 PHE A CA 1
ATOM 1155 C C . PHE A 1 146 ? -14.402 6.725 -10.985 1.00 65.25 146 PHE A C 1
ATOM 1157 O O . PHE A 1 146 ? -15.611 6.456 -11.181 1.00 65.25 146 PHE A O 1
#

Radius of gyration: 17.13 Å; chains: 1; bounding box: 36×26×53 Å